Protein AF-A0A8H3H1G2-F1 (afdb_monomer)

Mean predicted aligned error: 16.76 Å

Foldseek 3Di:
DDAQDAPADAPDHLVVLLVQQPPPCPPPDDDDPVSVVVSVVVLVVLLVVLVVVLVVLVVVLVVLVVVQVVDPDGDPVSVVSNVVSVSVNSRSVSVNVSNVVSCVVNVVPVVPDPVPPPPPPPPDDDDDDDDDDDDDDDDDDDDDDDDDDDDDDDDDD

pLDDT: mean 70.13, std 21.56, range [32.59, 97.31]

Radius of gyration: 27.36 Å; Cα contacts (8 Å, |Δi|>4): 64; chains: 1; bounding box: 53×45×86 Å

Sequence (157 aa):
MLTFEPKHTQPFTFEHACQLDAPTISEGDIPTMSSLKCALSKFVIEISRLHNSLRVLSSTQKQLQEAMAAETTPDVDLQEAYRENLEVIGSQEERIVMLRKALEARGAAVADNPHYQVHIHPSSLLATPSEVAAPASRNGRVHEQTSNEDESGGVYL

Nearest PDB structures (foldseek):
  6xns-assembly1_A  TM=7.542E-01  e=3.893E+00  synthetic construct
  6xns-assembly2_E  TM=7.739E-01  e=4.895E+00  synthetic construct

Structure (mmCIF, N/CA/C/O backbone):
data_AF-A0A8H3H1G2-F1
#
_entry.id   AF-A0A8H3H1G2-F1
#
loop_
_atom_site.group_PDB
_atom_site.id
_atom_site.type_symbol
_atom_site.label_atom_id
_atom_site.label_alt_id
_atom_site.label_comp_id
_atom_site.label_asym_id
_atom_site.label_entity_id
_atom_site.label_seq_id
_atom_site.pdbx_PDB_ins_code
_atom_site.Cartn_x
_atom_site.Cartn_y
_atom_site.Cartn_z
_atom_site.occupancy
_atom_site.B_iso_or_equiv
_atom_site.auth_seq_id
_atom_site.auth_comp_id
_atom_site.auth_asym_id
_atom_site.auth_atom_id
_atom_site.pdbx_PDB_model_num
ATOM 1 N N . MET A 1 1 ? 8.483 -13.501 -19.733 1.00 49.94 1 MET A N 1
ATOM 2 C CA . MET A 1 1 ? 7.932 -12.239 -19.200 1.00 49.94 1 MET A CA 1
ATOM 3 C C . MET A 1 1 ? 7.544 -12.483 -17.753 1.00 49.94 1 MET A C 1
ATOM 5 O O . MET A 1 1 ? 6.855 -13.460 -17.502 1.00 49.94 1 MET A O 1
ATOM 9 N N . LEU A 1 2 ? 8.053 -11.692 -16.807 1.00 57.44 2 LEU A N 1
ATOM 10 C CA . LEU A 1 2 ? 7.681 -11.804 -15.394 1.00 57.44 2 LEU A CA 1
ATOM 11 C C . LEU A 1 2 ? 6.301 -11.158 -15.221 1.00 57.44 2 LEU A C 1
ATOM 13 O O . LEU A 1 2 ? 6.199 -9.940 -15.260 1.00 57.44 2 LEU A O 1
ATOM 17 N N . THR A 1 3 ? 5.243 -11.949 -15.083 1.00 68.69 3 THR A N 1
ATOM 18 C CA . THR A 1 3 ? 3.905 -11.440 -14.758 1.00 68.69 3 THR A CA 1
ATOM 19 C C . THR A 1 3 ? 3.814 -11.236 -13.246 1.00 68.69 3 THR A C 1
ATOM 21 O O . THR A 1 3 ? 4.022 -12.180 -12.483 1.00 68.69 3 THR A O 1
ATOM 24 N N .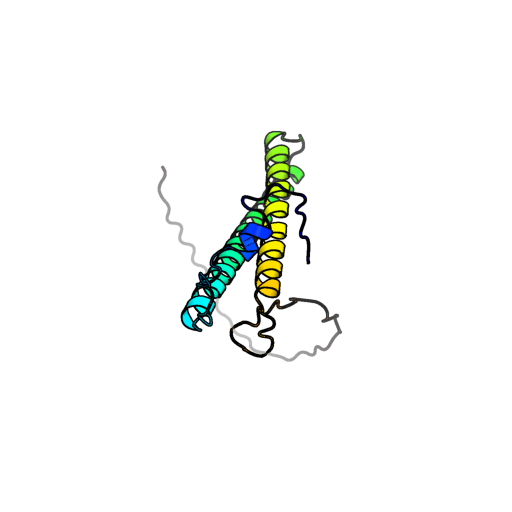 PHE A 1 4 ? 3.559 -10.005 -12.795 1.00 79.75 4 PHE A N 1
ATOM 25 C CA . PHE A 1 4 ? 3.266 -9.700 -11.392 1.00 79.75 4 PHE A CA 1
ATOM 26 C C . PHE A 1 4 ? 1.770 -9.426 -11.239 1.00 79.75 4 PHE A C 1
ATOM 28 O O . PHE A 1 4 ? 1.250 -8.509 -11.874 1.00 79.75 4 PHE A O 1
ATOM 35 N N . GLU A 1 5 ? 1.106 -10.207 -10.391 1.00 84.62 5 GLU A N 1
ATOM 36 C CA . GLU A 1 5 ? -0.326 -10.102 -10.116 1.00 84.62 5 GLU A CA 1
ATOM 37 C C . GLU A 1 5 ? -0.526 -9.757 -8.627 1.00 84.62 5 GLU A C 1
ATOM 39 O O . GLU A 1 5 ? -0.209 -10.584 -7.765 1.00 84.62 5 GLU A O 1
ATOM 44 N N . PRO A 1 6 ? -0.948 -8.521 -8.298 1.00 85.62 6 PRO A N 1
ATOM 45 C CA . PRO A 1 6 ? -1.186 -8.104 -6.918 1.00 85.62 6 PRO A CA 1
ATOM 46 C C . PRO A 1 6 ? -2.492 -8.703 -6.378 1.00 85.62 6 PRO A C 1
ATOM 48 O O . PRO A 1 6 ? -3.452 -8.873 -7.129 1.00 85.62 6 PRO A O 1
ATOM 51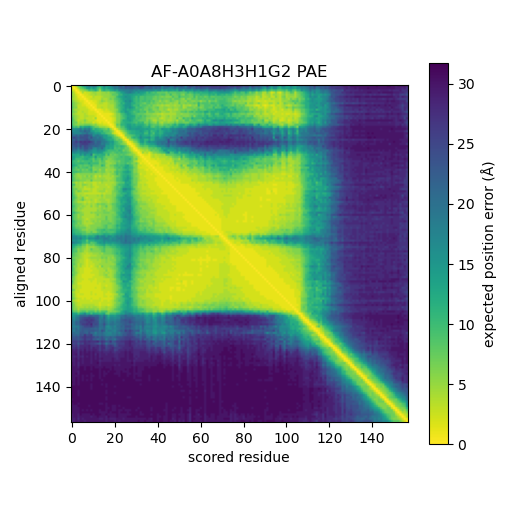 N N . LYS A 1 7 ? -2.553 -8.993 -5.072 1.00 87.31 7 LYS A N 1
ATOM 52 C CA . LYS A 1 7 ? -3.796 -9.439 -4.417 1.00 87.31 7 LYS A CA 1
ATOM 53 C C . LYS A 1 7 ? -4.671 -8.259 -4.014 1.00 87.31 7 LYS A C 1
ATOM 55 O O . LYS A 1 7 ? -5.886 -8.403 -3.931 1.00 87.31 7 LYS A O 1
ATOM 60 N N . HIS A 1 8 ? -4.055 -7.111 -3.751 1.00 89.12 8 HIS A N 1
ATOM 61 C CA . HIS A 1 8 ? -4.741 -5.884 -3.379 1.00 89.12 8 HIS A CA 1
ATOM 62 C C . HIS A 1 8 ? -4.832 -4.948 -4.580 1.00 89.12 8 HIS A C 1
ATOM 64 O O . HIS A 1 8 ? -3.966 -4.941 -5.458 1.00 89.12 8 HIS A O 1
ATOM 70 N N . THR A 1 9 ? -5.861 -4.104 -4.604 1.00 84.81 9 THR A N 1
ATOM 71 C CA . THR A 1 9 ? -6.006 -3.080 -5.641 1.00 84.81 9 THR A CA 1
ATOM 72 C C . THR A 1 9 ? -4.792 -2.154 -5.648 1.00 84.81 9 THR A C 1
ATOM 74 O O . THR A 1 9 ? -4.398 -1.599 -4.622 1.00 84.81 9 THR A O 1
ATOM 77 N N . GLN A 1 10 ? -4.208 -1.963 -6.829 1.00 85.81 10 GLN A N 1
ATOM 78 C CA . GLN A 1 10 ? -3.065 -1.080 -7.034 1.00 85.81 10 GLN A CA 1
ATOM 79 C C . GLN A 1 10 ? -3.477 0.147 -7.854 1.00 85.81 10 GLN A C 1
ATOM 81 O O . GLN A 1 10 ? -4.340 0.044 -8.725 1.00 85.81 10 GLN A O 1
ATOM 86 N N . PRO A 1 11 ? -2.847 1.312 -7.630 1.00 83.38 11 PRO A N 1
ATOM 87 C CA . PRO A 1 11 ? -3.139 2.528 -8.389 1.00 83.38 11 PRO A CA 1
ATOM 88 C C . PRO A 1 11 ? -2.628 2.475 -9.838 1.00 83.38 11 PRO A C 1
ATOM 90 O O . PRO A 1 11 ? -2.980 3.333 -10.641 1.00 83.38 11 PRO A O 1
ATOM 93 N N . PHE A 1 12 ? -1.779 1.500 -10.174 1.00 80.81 12 PHE A N 1
ATOM 94 C CA . PHE A 1 12 ? -1.298 1.241 -11.528 1.00 80.81 12 PHE A CA 1
ATOM 95 C C . PHE A 1 12 ? -0.932 -0.239 -11.696 1.00 80.81 12 PHE A C 1
ATOM 97 O O . PHE A 1 12 ? -0.726 -0.962 -10.720 1.00 80.81 12 PHE A O 1
ATOM 104 N N . THR A 1 13 ? -0.864 -0.690 -12.948 1.00 84.69 13 THR A N 1
ATOM 105 C CA . THR A 1 13 ? -0.512 -2.069 -13.308 1.00 84.69 13 THR A CA 1
ATOM 106 C C . THR A 1 13 ? 1.002 -2.270 -13.342 1.00 84.69 13 THR A C 1
ATOM 108 O O . THR A 1 13 ? 1.766 -1.319 -13.500 1.00 84.69 13 THR A O 1
ATOM 111 N N . PHE A 1 14 ? 1.456 -3.522 -13.268 1.00 81.88 14 PHE A N 1
ATOM 112 C CA . PHE A 1 14 ? 2.877 -3.843 -13.431 1.00 81.88 14 PHE A CA 1
ATOM 113 C C . PHE A 1 14 ? 3.442 -3.365 -14.780 1.00 81.88 14 PHE A C 1
ATOM 115 O O . PHE A 1 14 ? 4.548 -2.836 -14.833 1.00 81.88 14 PHE A O 1
ATOM 122 N N . GLU A 1 15 ? 2.669 -3.476 -15.862 1.00 78.44 15 GLU A N 1
ATOM 123 C CA . GLU A 1 15 ? 3.079 -2.977 -17.180 1.00 78.44 15 GLU A CA 1
ATOM 124 C C . GLU A 1 15 ? 3.288 -1.459 -17.172 1.00 78.44 15 GLU A C 1
ATOM 126 O O . GLU A 1 15 ? 4.321 -0.982 -17.645 1.00 78.44 15 GLU A O 1
ATOM 131 N N . HIS A 1 16 ? 2.374 -0.703 -16.551 1.00 79.69 16 HIS A N 1
ATOM 132 C CA . HIS A 1 16 ? 2.570 0.729 -16.320 1.00 79.69 16 HIS A CA 1
ATOM 133 C C . HIS A 1 16 ? 3.791 1.004 -15.435 1.00 79.69 16 HIS A C 1
ATOM 135 O O . HIS A 1 16 ? 4.515 1.960 -15.692 1.00 79.69 16 HIS A O 1
ATOM 141 N N . ALA A 1 17 ? 4.078 0.161 -14.439 1.00 76.38 17 ALA A N 1
ATOM 142 C CA . ALA A 1 17 ? 5.284 0.274 -13.617 1.00 76.38 17 ALA A CA 1
ATOM 143 C C . ALA A 1 17 ? 6.571 0.131 -14.442 1.00 76.38 17 ALA A C 1
ATOM 145 O O . ALA A 1 17 ? 7.522 0.883 -14.245 1.00 76.38 17 ALA A O 1
ATOM 146 N N . CYS A 1 18 ? 6.599 -0.796 -15.400 1.00 71.44 18 CYS A N 1
ATOM 147 C CA . CYS A 1 18 ? 7.717 -0.954 -16.329 1.00 71.44 18 CYS A CA 1
ATOM 148 C C . CYS A 1 18 ? 7.848 0.224 -17.309 1.00 71.44 18 CYS A C 1
ATOM 150 O O . CYS A 1 18 ? 8.955 0.517 -17.763 1.00 71.44 18 CYS A O 1
ATOM 152 N N . GLN A 1 19 ? 6.738 0.896 -17.621 1.00 69.69 19 GLN A N 1
ATOM 153 C CA . GLN A 1 19 ? 6.670 2.024 -18.557 1.00 69.69 19 GLN A CA 1
ATOM 154 C C . GLN A 1 19 ? 6.840 3.394 -17.888 1.00 69.69 19 GLN A C 1
ATOM 156 O O . GLN A 1 19 ? 7.123 4.367 -18.588 1.00 69.69 19 GLN A O 1
ATOM 161 N N . LEU A 1 20 ? 6.701 3.483 -16.558 1.00 63.31 20 LEU A N 1
ATOM 162 C CA . LEU A 1 20 ? 6.944 4.692 -15.773 1.00 63.31 20 LEU A CA 1
ATOM 163 C C . LEU A 1 20 ? 8.368 5.190 -16.060 1.00 63.31 20 LEU A C 1
ATOM 165 O O . LEU A 1 20 ? 9.361 4.606 -15.627 1.00 63.31 20 LEU A O 1
ATOM 169 N N . ASP A 1 21 ? 8.451 6.252 -16.862 1.00 58.31 21 ASP A N 1
ATOM 170 C CA . ASP A 1 21 ? 9.682 6.845 -17.385 1.00 58.31 21 ASP A CA 1
ATOM 171 C C . ASP A 1 21 ? 10.575 5.882 -18.179 1.00 58.31 21 ASP A C 1
ATOM 173 O O . ASP A 1 21 ? 11.802 5.887 -18.012 1.00 58.31 21 ASP A O 1
ATOM 177 N N . ALA A 1 22 ? 10.004 5.049 -19.055 1.00 52.19 22 ALA A N 1
ATOM 178 C CA . ALA A 1 22 ? 10.791 4.560 -20.182 1.00 52.19 22 ALA A CA 1
ATOM 179 C C . ALA A 1 22 ? 11.397 5.799 -20.874 1.00 52.19 22 ALA A C 1
ATOM 181 O O . ALA A 1 22 ? 10.644 6.719 -21.203 1.00 52.19 22 ALA A O 1
ATOM 182 N N . PRO A 1 23 ? 12.731 5.903 -21.044 1.00 51.09 23 PRO A N 1
ATOM 183 C CA . PRO A 1 23 ? 13.268 6.919 -21.937 1.00 51.09 23 PRO A CA 1
ATOM 184 C C . PRO A 1 23 ? 12.540 6.703 -23.258 1.00 51.09 23 PRO A C 1
ATOM 186 O O . PRO A 1 23 ? 12.531 5.571 -23.733 1.00 51.09 23 PRO A O 1
ATOM 189 N N . THR A 1 24 ? 11.840 7.718 -23.770 1.00 47.69 24 THR A N 1
ATOM 190 C CA . THR A 1 24 ? 11.153 7.624 -25.057 1.00 47.69 24 THR A CA 1
ATOM 191 C C . THR A 1 24 ? 12.214 7.245 -26.075 1.00 47.69 24 THR A C 1
ATOM 193 O O . THR A 1 24 ? 13.001 8.087 -26.501 1.00 47.69 24 THR A O 1
ATOM 196 N N . ILE A 1 25 ? 12.312 5.953 -26.372 1.00 45.78 25 ILE A N 1
ATOM 197 C CA . ILE A 1 25 ? 13.240 5.425 -27.353 1.00 45.78 25 ILE A CA 1
ATOM 198 C C . ILE A 1 25 ? 12.574 5.803 -28.667 1.00 45.78 25 ILE A C 1
ATOM 200 O O . ILE A 1 25 ? 11.750 5.063 -29.194 1.00 45.78 25 ILE A O 1
ATOM 204 N N . SER A 1 26 ? 12.836 7.020 -29.144 1.00 48.09 26 SER A N 1
ATOM 205 C CA . SER A 1 26 ? 12.737 7.267 -30.575 1.00 48.09 26 SER A CA 1
ATOM 206 C C . SER A 1 26 ? 13.638 6.21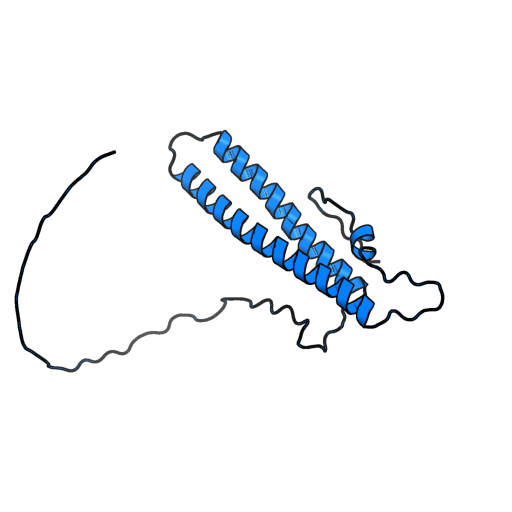1 -31.199 1.00 48.09 26 SER A C 1
ATOM 208 O O . SER A 1 26 ? 14.815 6.161 -30.841 1.00 48.09 26 SER A O 1
ATOM 210 N N . GLU A 1 27 ? 13.064 5.297 -31.985 1.00 48.53 27 GLU A N 1
ATOM 211 C CA . GLU A 1 27 ? 13.734 4.147 -32.603 1.00 48.53 27 GLU A CA 1
ATOM 212 C C . GLU A 1 27 ? 15.107 4.562 -33.170 1.00 48.53 27 GLU A C 1
ATOM 214 O O . GLU A 1 27 ? 15.194 5.099 -34.270 1.00 48.53 27 GLU A O 1
ATOM 219 N N . GLY A 1 28 ? 16.184 4.393 -32.393 1.00 54.62 28 GLY A N 1
ATOM 220 C CA . GLY A 1 28 ? 17.531 4.838 -32.772 1.00 54.62 28 GLY A CA 1
ATOM 221 C C . GLY A 1 28 ? 18.392 5.435 -31.652 1.00 54.62 28 GLY A C 1
ATOM 222 O O . GLY A 1 28 ? 19.612 5.302 -31.724 1.00 54.62 28 GLY A O 1
ATOM 223 N N . ASP A 1 29 ? 17.808 6.019 -30.599 1.00 52.94 29 ASP A N 1
ATOM 224 C CA . ASP A 1 29 ? 18.589 6.712 -29.561 1.00 52.94 29 ASP A CA 1
ATOM 225 C C . ASP A 1 29 ? 18.861 5.834 -28.330 1.00 52.94 29 ASP A C 1
ATOM 227 O O . ASP A 1 29 ? 17.955 5.417 -27.604 1.00 52.94 29 ASP A O 1
ATOM 231 N N . ILE A 1 30 ? 20.147 5.576 -28.059 1.00 61.75 30 ILE A N 1
ATOM 232 C CA . ILE A 1 30 ? 20.598 4.921 -26.824 1.00 61.75 30 ILE A CA 1
ATOM 233 C C . ILE A 1 30 ? 20.187 5.811 -25.639 1.00 61.75 30 ILE A C 1
ATOM 235 O O . ILE A 1 30 ? 20.538 6.995 -25.620 1.00 61.75 30 ILE A O 1
ATOM 239 N N . PRO A 1 31 ? 19.483 5.279 -24.622 1.00 63.09 31 PRO A N 1
ATOM 240 C CA . PRO A 1 31 ? 19.060 6.077 -23.484 1.00 63.09 31 PRO A CA 1
ATOM 241 C C . PRO A 1 31 ? 20.267 6.700 -22.788 1.00 63.09 31 PRO A C 1
ATOM 243 O O . PRO A 1 31 ? 21.191 6.010 -22.353 1.00 63.09 31 PRO A O 1
ATOM 246 N N . THR A 1 32 ? 20.259 8.029 -22.673 1.00 66.62 32 THR A N 1
ATOM 247 C CA . THR A 1 32 ? 21.343 8.735 -21.991 1.00 66.62 32 THR A CA 1
ATOM 248 C C . THR A 1 32 ? 21.405 8.304 -20.524 1.00 66.62 32 THR A C 1
ATOM 250 O O . THR A 1 32 ? 20.380 8.071 -19.873 1.00 66.62 32 THR A O 1
ATOM 253 N N . MET A 1 33 ? 22.613 8.260 -19.958 1.00 67.69 33 MET A N 1
ATOM 254 C CA . MET A 1 33 ? 22.807 7.992 -18.526 1.00 67.69 33 MET A CA 1
ATOM 255 C C . MET A 1 33 ? 22.020 8.958 -17.627 1.00 67.69 33 MET A C 1
ATOM 257 O O . MET A 1 33 ? 21.664 8.596 -16.509 1.00 67.69 33 MET A O 1
ATOM 261 N N . SER A 1 34 ? 21.718 10.171 -18.105 1.00 72.81 34 SER A N 1
ATOM 262 C CA . SER A 1 34 ? 20.891 11.145 -17.384 1.00 72.81 34 SER A CA 1
ATOM 263 C C . SER A 1 34 ? 19.433 10.683 -17.260 1.00 72.81 34 SER A C 1
ATOM 265 O O . SER A 1 34 ? 18.879 10.662 -16.160 1.00 72.81 34 SER A O 1
ATOM 267 N N . SER A 1 35 ? 18.833 10.218 -18.361 1.00 68.12 35 SER A N 1
ATOM 268 C CA . SER A 1 35 ? 17.456 9.703 -18.379 1.00 68.12 35 SER A CA 1
ATOM 269 C C . SER A 1 35 ? 17.300 8.460 -17.500 1.00 68.12 35 SER A C 1
ATOM 271 O O . SER A 1 35 ? 16.335 8.353 -16.744 1.00 68.12 35 SER A O 1
ATOM 273 N N . LEU A 1 36 ? 18.283 7.552 -17.534 1.00 69.94 36 LEU A N 1
ATOM 274 C CA . LEU A 1 36 ? 18.266 6.346 -16.704 1.00 69.94 36 LEU A CA 1
ATOM 275 C C . LEU A 1 36 ? 18.394 6.677 -15.207 1.00 69.94 36 LEU A C 1
ATOM 277 O O . LEU A 1 36 ? 17.648 6.135 -14.391 1.00 69.94 36 LEU A O 1
ATOM 281 N N . LYS A 1 37 ? 19.280 7.617 -14.844 1.00 72.31 37 LYS A N 1
ATOM 282 C CA . LYS A 1 37 ? 19.419 8.111 -13.463 1.00 72.31 37 LYS A CA 1
ATOM 283 C C . LYS A 1 37 ? 18.139 8.773 -12.950 1.00 72.31 37 LYS A C 1
ATOM 285 O O . LYS A 1 37 ? 17.785 8.571 -11.791 1.00 72.31 37 LYS A O 1
ATOM 290 N N . CYS A 1 38 ? 17.445 9.542 -13.790 1.00 70.06 38 CYS A N 1
ATOM 291 C CA . CYS A 1 38 ? 16.193 10.201 -13.417 1.00 70.06 38 CYS A CA 1
ATOM 292 C C . CYS A 1 38 ? 15.093 9.185 -13.083 1.00 70.06 38 CYS A C 1
ATOM 294 O O . CYS A 1 38 ? 14.499 9.263 -12.007 1.00 70.06 38 CYS A O 1
ATOM 296 N N . ALA A 1 39 ? 14.876 8.199 -13.959 1.00 70.38 39 ALA A N 1
ATOM 297 C CA . ALA A 1 39 ? 13.888 7.149 -13.730 1.00 70.38 39 ALA A CA 1
ATOM 298 C C . ALA A 1 39 ? 14.197 6.362 -12.446 1.00 70.38 39 ALA A C 1
ATOM 300 O O . ALA A 1 39 ? 13.346 6.232 -11.569 1.00 70.38 39 ALA A O 1
ATOM 301 N N . LEU A 1 40 ? 15.445 5.918 -12.284 1.00 76.12 40 LEU A N 1
ATOM 302 C CA . LEU A 1 40 ? 15.899 5.173 -11.108 1.00 76.12 40 LEU A CA 1
ATOM 303 C C . LEU A 1 40 ? 15.753 5.976 -9.802 1.00 76.12 40 LEU A C 1
ATOM 305 O O . LEU A 1 40 ? 15.309 5.426 -8.796 1.00 76.12 40 LEU A O 1
ATOM 309 N N . SER A 1 41 ? 16.042 7.282 -9.820 1.00 79.19 41 SER A N 1
ATOM 310 C CA . SER A 1 41 ? 15.823 8.172 -8.670 1.00 79.19 41 SER A CA 1
ATOM 311 C C . SER A 1 41 ? 14.356 8.193 -8.226 1.00 79.19 41 SER A C 1
ATOM 313 O O . SER A 1 41 ? 14.068 8.051 -7.037 1.00 79.19 41 SER A O 1
ATOM 315 N N . LYS A 1 42 ? 13.409 8.279 -9.169 1.00 79.38 42 LYS A N 1
ATOM 316 C CA . LYS A 1 42 ? 11.972 8.266 -8.856 1.00 79.38 42 LYS A CA 1
ATOM 317 C C . LYS A 1 42 ? 11.527 6.950 -8.211 1.00 79.38 42 LYS A C 1
ATOM 319 O O . LYS A 1 42 ? 10.790 6.993 -7.229 1.00 79.38 42 LYS A O 1
ATOM 324 N N . PHE A 1 43 ? 12.018 5.801 -8.689 1.00 81.69 43 PHE A N 1
ATOM 325 C CA . PHE A 1 43 ? 11.748 4.503 -8.050 1.00 81.69 43 PHE A CA 1
ATOM 326 C C . PHE A 1 43 ? 12.268 4.450 -6.609 1.00 81.69 43 PHE A C 1
ATOM 328 O O . PHE A 1 43 ? 11.546 4.018 -5.713 1.00 81.69 43 PHE A O 1
ATOM 335 N N . VAL A 1 44 ? 13.501 4.905 -6.367 1.00 81.06 44 VAL A N 1
ATOM 336 C CA . VAL A 1 44 ? 14.108 4.897 -5.023 1.00 81.06 44 VAL A CA 1
ATOM 337 C C . VAL A 1 44 ? 13.347 5.812 -4.063 1.00 81.06 44 VAL A C 1
ATOM 339 O O . VAL A 1 44 ? 13.070 5.414 -2.927 1.00 81.06 44 VAL A O 1
ATOM 342 N N . ILE A 1 45 ? 12.974 7.012 -4.515 1.00 83.62 45 ILE A N 1
ATOM 343 C CA . ILE A 1 45 ? 12.169 7.959 -3.732 1.00 83.62 45 ILE A CA 1
ATOM 344 C C . ILE A 1 45 ? 10.822 7.333 -3.373 1.00 83.62 45 ILE A C 1
ATOM 346 O O . ILE A 1 45 ? 10.430 7.355 -2.206 1.00 83.62 45 ILE A O 1
ATOM 350 N N . GLU A 1 46 ? 10.137 6.734 -4.346 1.00 86.56 46 GLU A N 1
ATOM 351 C CA . GLU A 1 46 ? 8.826 6.133 -4.116 1.00 86.56 46 GLU A CA 1
ATOM 352 C C . GLU A 1 46 ? 8.907 4.932 -3.164 1.00 86.56 46 GLU A C 1
ATOM 354 O O . GLU A 1 46 ? 8.131 4.858 -2.213 1.00 86.56 46 GLU A O 1
ATOM 359 N N . ILE A 1 47 ? 9.889 4.038 -3.325 1.00 86.06 47 ILE A N 1
ATOM 360 C CA . ILE A 1 47 ? 10.111 2.921 -2.388 1.00 86.06 47 ILE A CA 1
ATOM 361 C C . ILE A 1 47 ? 10.382 3.445 -0.971 1.00 86.06 47 ILE A C 1
ATOM 363 O O . ILE A 1 47 ? 9.834 2.921 -0.001 1.00 86.06 47 ILE A O 1
ATOM 367 N N . SER A 1 48 ? 11.182 4.505 -0.836 1.00 86.12 48 SER A N 1
ATOM 368 C CA . SER A 1 48 ? 11.484 5.115 0.465 1.00 86.12 48 SER A CA 1
ATOM 369 C C . SER A 1 48 ? 10.237 5.724 1.111 1.00 86.12 48 SER A C 1
ATOM 371 O O . SER A 1 48 ? 9.995 5.542 2.307 1.00 86.12 48 SER A O 1
ATOM 373 N N . ARG A 1 49 ? 9.403 6.402 0.315 1.00 91.56 49 ARG A N 1
ATOM 374 C CA . ARG A 1 49 ? 8.120 6.957 0.758 1.00 91.56 49 ARG A CA 1
ATOM 375 C C . ARG A 1 49 ? 7.173 5.855 1.237 1.00 91.56 49 ARG A C 1
ATOM 377 O O . ARG A 1 49 ? 6.568 6.001 2.299 1.00 91.56 49 ARG A O 1
ATOM 384 N N . LEU A 1 50 ? 7.079 4.751 0.493 1.00 90.75 50 LEU A N 1
ATOM 385 C CA . LEU A 1 50 ? 6.261 3.590 0.854 1.00 90.75 50 LEU A CA 1
ATOM 386 C C . LEU A 1 50 ? 6.761 2.923 2.142 1.00 90.75 50 LEU A C 1
ATOM 388 O O . LEU A 1 50 ? 5.955 2.653 3.023 1.00 90.75 50 LEU A O 1
ATOM 392 N N . HIS A 1 51 ? 8.074 2.749 2.322 1.00 93.00 51 HIS A N 1
ATOM 393 C CA . HIS A 1 51 ? 8.627 2.246 3.585 1.00 93.00 51 HIS A CA 1
ATOM 394 C C . HIS A 1 51 ? 8.291 3.146 4.781 1.00 93.00 51 HIS A C 1
ATOM 396 O O . HIS A 1 51 ? 7.952 2.642 5.851 1.00 93.00 51 HIS A O 1
ATOM 402 N N . ASN A 1 52 ? 8.362 4.472 4.627 1.00 92.69 52 ASN A N 1
ATOM 403 C CA . ASN A 1 52 ? 7.983 5.372 5.714 1.00 92.69 52 ASN A CA 1
ATOM 404 C C . ASN A 1 52 ? 6.487 5.267 6.046 1.00 92.69 52 ASN A C 1
ATOM 406 O O . ASN A 1 52 ? 6.128 5.230 7.220 1.00 92.69 52 ASN A O 1
ATOM 410 N N . SER A 1 53 ? 5.636 5.176 5.024 1.00 93.81 53 SER A N 1
ATOM 411 C CA . SER A 1 53 ? 4.197 4.954 5.190 1.00 93.81 53 SER A CA 1
ATOM 412 C C . SER A 1 53 ? 3.907 3.640 5.926 1.00 93.81 53 SER A C 1
ATOM 414 O O . SER A 1 53 ? 3.183 3.649 6.918 1.00 93.81 53 SER A O 1
ATOM 416 N N . LEU A 1 54 ? 4.556 2.539 5.529 1.00 94.62 54 LEU A N 1
ATOM 417 C CA . LEU A 1 54 ? 4.449 1.247 6.210 1.00 94.62 54 LEU A CA 1
ATOM 418 C C . LEU A 1 54 ? 4.884 1.323 7.673 1.00 94.62 54 LEU A C 1
ATOM 420 O O . LEU A 1 54 ? 4.200 0.797 8.540 1.00 94.62 54 LEU A O 1
ATOM 424 N N . ARG A 1 55 ? 5.985 2.017 7.981 1.00 96.44 55 ARG A N 1
ATOM 425 C CA . ARG A 1 55 ? 6.440 2.191 9.369 1.00 96.44 55 ARG A CA 1
ATOM 426 C C . ARG A 1 55 ? 5.381 2.875 10.234 1.00 96.44 55 ARG A C 1
ATOM 428 O O . ARG A 1 55 ? 5.164 2.456 11.370 1.00 96.44 55 ARG A O 1
ATOM 435 N N . VAL A 1 56 ? 4.748 3.926 9.711 1.00 96.69 56 VAL A N 1
ATOM 436 C CA . VAL A 1 56 ? 3.678 4.642 10.417 1.00 96.69 56 VAL A CA 1
ATOM 437 C C . VAL A 1 56 ? 2.459 3.738 10.580 1.00 96.69 56 VAL A C 1
ATOM 439 O O . VAL A 1 56 ? 2.000 3.565 11.704 1.00 96.69 56 VAL A O 1
ATOM 442 N N . LEU A 1 57 ? 2.001 3.091 9.506 1.00 94.88 57 LEU A N 1
ATOM 443 C CA . LEU A 1 57 ? 0.850 2.188 9.549 1.00 94.88 57 LEU A CA 1
ATOM 444 C C . LEU A 1 57 ? 1.062 1.021 10.515 1.00 94.88 57 LEU A C 1
ATOM 446 O O . LEU A 1 57 ? 0.187 0.747 11.326 1.00 94.88 57 LEU A O 1
ATOM 450 N N . SER A 1 58 ? 2.233 0.385 10.516 1.00 95.00 58 SER A N 1
ATOM 451 C CA . SER A 1 58 ? 2.555 -0.685 11.468 1.00 95.00 58 SER A CA 1
ATOM 452 C C . SER A 1 58 ? 2.558 -0.193 12.917 1.00 95.00 58 SER A C 1
ATOM 454 O O . SER A 1 58 ? 2.151 -0.925 13.818 1.00 95.00 58 SER A O 1
ATOM 456 N N . SER A 1 59 ? 2.983 1.053 13.162 1.00 97.12 59 SER A N 1
ATOM 457 C CA . SER A 1 59 ? 2.877 1.661 14.491 1.00 97.12 59 SER A CA 1
ATOM 458 C C . SER A 1 59 ? 1.419 1.884 14.892 1.00 97.12 59 SER A C 1
ATOM 460 O O . SER A 1 59 ? 1.048 1.526 16.009 1.00 97.12 59 SER A O 1
ATOM 462 N N . THR A 1 60 ? 0.589 2.405 13.985 1.00 96.88 60 THR A N 1
ATOM 463 C CA . THR A 1 60 ? -0.855 2.561 14.201 1.00 96.88 60 THR A CA 1
ATOM 464 C C . THR A 1 60 ? -1.530 1.214 14.452 1.00 96.88 60 THR A C 1
ATOM 466 O O . THR A 1 60 ? -2.316 1.104 15.384 1.00 96.88 60 THR A O 1
ATOM 469 N N . GLN A 1 61 ? -1.166 0.160 13.716 1.00 97.25 61 GLN A N 1
ATOM 470 C CA . GLN A 1 61 ? -1.719 -1.180 13.931 1.00 97.25 61 GLN A CA 1
ATOM 471 C C . GLN A 1 61 ? -1.389 -1.747 15.302 1.00 97.25 61 GLN A C 1
ATOM 473 O O . GLN A 1 61 ? -2.252 -2.345 15.939 1.00 97.25 61 GLN A O 1
ATOM 478 N N . LYS A 1 62 ? -0.163 -1.531 15.786 1.00 97.31 62 LYS A N 1
ATOM 479 C CA . LYS A 1 62 ? 0.208 -1.933 17.144 1.00 97.31 62 LYS A CA 1
ATOM 480 C C . LYS A 1 62 ? -0.641 -1.205 18.188 1.00 97.31 62 LYS A C 1
ATOM 482 O O . LYS A 1 62 ? -1.123 -1.841 19.115 1.00 97.31 62 LYS A O 1
ATOM 487 N N . GLN A 1 63 ? -0.856 0.099 18.009 1.00 97.19 63 GLN A N 1
ATOM 488 C CA . GLN A 1 63 ? -1.680 0.907 18.914 1.00 97.19 63 GLN A CA 1
ATOM 489 C C . GLN A 1 63 ? -3.148 0.461 18.906 1.00 97.19 63 GLN A C 1
ATOM 491 O O . GLN A 1 63 ? -3.738 0.304 19.970 1.00 97.19 63 GLN A O 1
ATOM 496 N N . LEU A 1 64 ? -3.723 0.196 17.729 1.00 95.56 64 LEU A N 1
ATOM 497 C CA . LEU A 1 64 ? -5.089 -0.321 17.600 1.00 95.56 64 LEU A CA 1
ATOM 498 C C . LEU A 1 64 ? -5.231 -1.698 18.257 1.00 95.56 64 LEU A C 1
ATOM 500 O O . LEU A 1 64 ? -6.171 -1.929 19.009 1.00 95.56 64 LEU A O 1
ATOM 504 N N . GLN A 1 65 ? -4.262 -2.591 18.044 1.00 95.81 65 GLN A N 1
ATOM 505 C CA . GLN A 1 65 ? -4.250 -3.909 18.676 1.00 95.81 65 GLN A CA 1
ATOM 506 C C . GLN A 1 65 ? -4.166 -3.817 20.208 1.00 95.81 65 GLN A C 1
ATOM 508 O O . GLN A 1 65 ? -4.839 -4.575 20.904 1.00 95.81 65 GLN A O 1
ATOM 513 N N . GLU A 1 66 ? -3.352 -2.901 20.738 1.00 95.69 66 GLU A N 1
ATOM 514 C CA . GLU A 1 66 ? -3.246 -2.646 22.179 1.00 95.69 66 GLU A CA 1
ATOM 515 C C . GLU A 1 66 ? -4.553 -2.074 22.752 1.00 95.69 66 GLU A C 1
ATOM 517 O O . GLU A 1 66 ? -5.010 -2.548 23.791 1.00 95.69 66 GLU A O 1
ATOM 522 N N . ALA A 1 67 ? -5.188 -1.123 22.059 1.00 93.62 67 ALA A N 1
ATOM 523 C CA . ALA A 1 67 ? -6.473 -0.549 22.461 1.00 93.62 67 ALA A CA 1
ATOM 524 C C . ALA A 1 67 ? -7.584 -1.612 22.502 1.00 93.62 67 ALA A C 1
ATOM 526 O O . ALA A 1 67 ? -8.251 -1.773 23.522 1.00 93.62 67 ALA A O 1
ATOM 527 N N . MET A 1 68 ? -7.694 -2.432 21.453 1.00 93.81 68 MET A N 1
ATOM 528 C CA . MET A 1 68 ? -8.657 -3.536 21.389 1.00 93.81 68 MET A CA 1
ATOM 529 C C . MET A 1 68 ? -8.433 -4.601 22.473 1.00 93.81 68 MET A C 1
ATOM 531 O O . MET A 1 68 ? -9.382 -5.252 22.896 1.00 93.81 68 MET A O 1
ATOM 535 N N . ALA A 1 69 ? -7.186 -4.814 22.907 1.00 93.38 69 ALA A N 1
ATOM 536 C CA . ALA A 1 69 ? -6.864 -5.760 23.976 1.00 93.38 69 ALA A CA 1
ATOM 537 C C . ALA A 1 69 ? -7.151 -5.204 25.382 1.00 93.38 69 ALA A C 1
ATOM 539 O O . ALA A 1 69 ? -7.335 -5.981 26.319 1.00 93.38 69 ALA A O 1
ATOM 540 N N . ALA A 1 70 ? -7.151 -3.878 25.543 1.00 92.19 70 ALA A N 1
ATOM 541 C CA . ALA A 1 70 ? -7.432 -3.209 26.811 1.00 92.19 70 ALA A CA 1
ATOM 542 C C . ALA A 1 70 ? -8.940 -3.097 27.100 1.00 92.19 70 ALA A C 1
ATOM 544 O O . ALA A 1 70 ? -9.345 -2.991 28.261 1.00 92.19 70 ALA A O 1
ATOM 545 N N . GLU A 1 71 ? -9.774 -3.131 26.064 1.00 89.62 71 GLU A N 1
ATOM 546 C CA . GLU A 1 71 ? -11.222 -3.005 26.183 1.00 89.62 71 GLU A CA 1
ATOM 547 C C . GLU A 1 71 ? -11.905 -4.350 26.472 1.00 89.62 71 GLU A C 1
ATOM 549 O O . GLU A 1 71 ? -11.598 -5.389 25.895 1.00 89.62 71 GLU A O 1
ATOM 554 N N . THR A 1 72 ? -12.871 -4.339 27.396 1.00 85.06 72 THR A N 1
ATOM 555 C CA . THR A 1 72 ? -13.661 -5.538 27.746 1.00 85.06 72 THR A CA 1
ATOM 556 C C . THR A 1 72 ? -14.775 -5.809 26.735 1.00 85.06 72 THR A C 1
ATOM 558 O O . THR A 1 72 ? -15.224 -6.945 26.580 1.00 85.06 72 THR A O 1
ATOM 561 N N . THR A 1 73 ? -15.234 -4.766 26.049 1.00 90.00 73 THR A N 1
ATOM 562 C CA . THR A 1 73 ? -16.244 -4.846 24.997 1.00 90.00 73 THR A CA 1
ATOM 563 C C . THR A 1 73 ? -15.591 -4.528 23.661 1.00 90.00 73 THR A C 1
ATOM 565 O O . THR A 1 73 ? -14.906 -3.515 23.583 1.00 90.00 73 THR A O 1
ATOM 568 N N . PRO A 1 74 ? -15.799 -5.345 22.617 1.00 88.00 74 PRO A N 1
ATOM 569 C CA . PRO A 1 74 ? -15.210 -5.084 21.313 1.00 88.00 74 PRO A CA 1
ATOM 570 C C . PRO A 1 74 ? -15.792 -3.807 20.696 1.00 88.00 74 PRO A C 1
ATOM 572 O O . PRO A 1 74 ? -16.996 -3.743 20.439 1.00 88.00 74 PRO A O 1
ATOM 575 N N . ASP A 1 75 ? -14.934 -2.824 20.436 1.00 94.12 75 ASP A N 1
ATOM 576 C CA . ASP A 1 75 ? -15.260 -1.653 19.627 1.00 94.12 75 ASP A CA 1
ATOM 577 C C . ASP A 1 75 ? -15.201 -2.014 18.130 1.00 94.12 75 ASP A C 1
ATOM 579 O O . ASP A 1 75 ? -14.175 -2.463 17.605 1.00 94.12 75 ASP A O 1
ATOM 583 N N . VAL A 1 76 ? -16.339 -1.852 17.453 1.00 94.94 76 VAL A N 1
ATOM 584 C CA . VAL A 1 76 ? -16.510 -2.168 16.029 1.00 94.94 76 VAL A CA 1
ATOM 585 C C . VAL A 1 76 ? -15.706 -1.211 15.150 1.00 94.94 76 VAL A C 1
ATOM 587 O O . VAL A 1 76 ? -15.123 -1.656 14.161 1.00 94.94 76 VAL A O 1
ATOM 590 N N . ASP A 1 77 ? -15.610 0.062 15.528 1.00 94.56 77 ASP A N 1
ATOM 591 C CA . ASP A 1 77 ? -14.900 1.079 14.754 1.00 94.56 77 ASP A CA 1
ATOM 592 C C . ASP A 1 77 ? -13.384 0.834 14.831 1.00 94.56 77 ASP A C 1
ATOM 594 O O . ASP A 1 77 ? -12.681 0.922 13.821 1.00 94.56 77 ASP A O 1
ATOM 598 N N . LEU A 1 78 ? -12.867 0.431 16.002 1.00 94.69 78 LEU A N 1
ATOM 599 C CA . LEU A 1 78 ? -11.458 0.031 16.147 1.00 94.69 78 LEU A CA 1
ATOM 600 C C . LEU A 1 78 ? -11.133 -1.236 15.347 1.00 94.69 78 LEU A C 1
ATOM 602 O O . LEU A 1 78 ? -10.078 -1.316 14.712 1.00 94.69 78 LEU A O 1
ATOM 606 N N . GLN A 1 79 ? -12.038 -2.219 15.346 1.00 95.50 79 GLN A N 1
ATOM 607 C CA . GLN A 1 79 ? -11.892 -3.439 14.549 1.00 95.50 79 GLN A CA 1
ATOM 608 C C . GLN A 1 79 ? -11.892 -3.151 13.047 1.00 95.50 79 GLN A C 1
ATOM 610 O O . GLN A 1 79 ? -11.097 -3.736 12.303 1.00 95.50 79 GLN A O 1
ATOM 615 N N . GLU A 1 80 ? -12.763 -2.251 12.598 1.00 96.62 80 GLU A N 1
ATOM 616 C CA . GLU A 1 80 ? -12.827 -1.833 11.205 1.00 96.62 80 GLU A CA 1
ATOM 617 C C . GL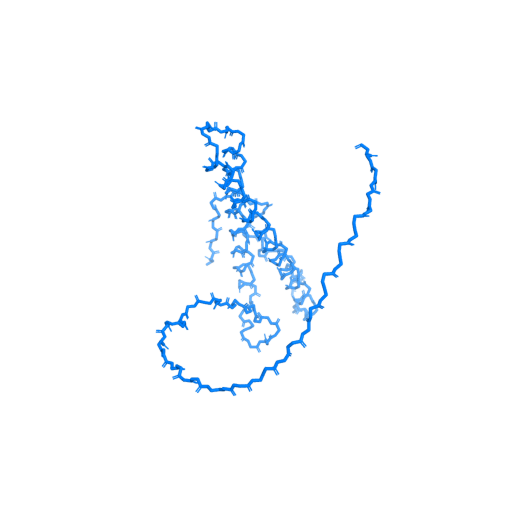U A 1 80 ? -11.560 -1.082 10.794 1.00 96.62 80 GLU A C 1
ATOM 619 O O . GLU A 1 80 ? -10.905 -1.496 9.837 1.00 96.62 80 GLU A O 1
ATOM 624 N N . ALA A 1 81 ? -11.134 -0.083 11.570 1.00 96.12 81 ALA A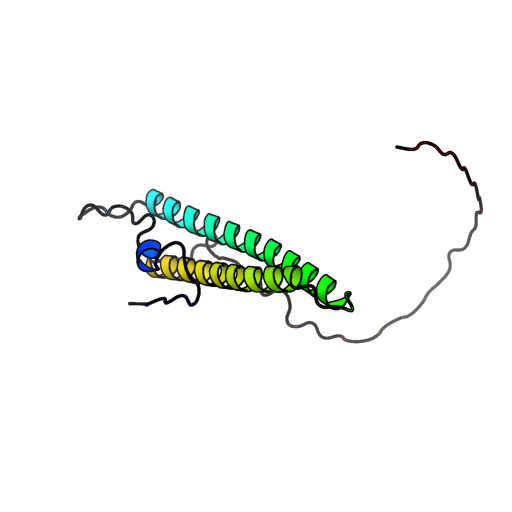 N 1
ATOM 625 C CA . ALA A 1 81 ? -9.897 0.652 11.316 1.00 96.12 81 ALA A CA 1
ATOM 626 C C . ALA A 1 81 ? -8.669 -0.277 11.271 1.00 96.12 81 ALA A C 1
ATOM 628 O O . ALA A 1 81 ? -7.783 -0.117 10.426 1.00 96.12 81 ALA A O 1
ATOM 629 N N . TYR A 1 82 ? -8.618 -1.285 12.149 1.00 96.00 82 TYR A N 1
ATOM 630 C CA . TYR A 1 82 ? -7.558 -2.291 12.138 1.00 96.00 82 TYR A CA 1
ATOM 631 C C . TYR A 1 82 ? -7.571 -3.114 10.844 1.00 96.00 82 TYR A C 1
ATOM 633 O O . TYR A 1 82 ? -6.529 -3.302 10.211 1.00 96.00 82 TYR A O 1
ATOM 641 N N . ARG A 1 83 ? -8.747 -3.580 10.410 1.00 96.38 83 ARG A N 1
ATOM 642 C CA . ARG A 1 83 ? -8.912 -4.354 9.172 1.00 96.38 83 ARG A CA 1
ATOM 643 C C . ARG A 1 83 ? -8.541 -3.540 7.933 1.00 96.38 83 ARG A C 1
ATOM 645 O O . ARG A 1 83 ? -7.778 -4.028 7.103 1.00 96.38 83 ARG A O 1
ATOM 652 N N . GLU A 1 84 ? -9.025 -2.308 7.821 1.00 96.38 84 GLU A N 1
ATOM 653 C CA . GLU A 1 84 ? -8.723 -1.426 6.688 1.00 96.38 84 GLU A CA 1
ATOM 654 C C . GLU A 1 84 ? -7.220 -1.158 6.572 1.00 96.38 84 GLU A C 1
ATOM 656 O O . GLU A 1 84 ? -6.631 -1.268 5.494 1.00 96.38 84 GLU A O 1
ATOM 661 N N . ASN A 1 85 ? -6.559 -0.894 7.701 1.00 95.62 85 ASN A N 1
ATOM 662 C CA . ASN A 1 85 ? -5.117 -0.699 7.720 1.00 95.62 85 ASN A CA 1
ATOM 663 C C . ASN A 1 85 ? -4.348 -1.956 7.272 1.00 95.62 85 ASN A C 1
ATOM 665 O O . ASN A 1 85 ? -3.291 -1.811 6.656 1.00 95.62 85 ASN A O 1
ATOM 669 N N . LEU A 1 86 ? -4.848 -3.178 7.519 1.00 95.44 86 LEU A N 1
ATOM 670 C CA . LEU A 1 86 ? -4.215 -4.408 7.016 1.00 95.44 86 LEU A CA 1
ATOM 671 C C . LEU A 1 86 ? -4.268 -4.482 5.488 1.00 95.44 86 LEU A C 1
ATOM 673 O O . LEU A 1 86 ? -3.257 -4.803 4.861 1.00 95.44 86 LEU A O 1
ATOM 677 N N . GLU A 1 87 ? -5.410 -4.147 4.889 1.00 94.50 87 GLU A N 1
ATOM 678 C CA . GLU A 1 87 ? -5.562 -4.113 3.430 1.00 94.50 87 GLU A CA 1
ATOM 679 C C . GLU A 1 87 ? -4.635 -3.058 2.805 1.00 94.50 87 GLU A C 1
ATOM 681 O O . GLU A 1 87 ? -3.956 -3.313 1.804 1.00 94.50 87 GLU A O 1
ATOM 686 N N . VAL A 1 88 ? -4.534 -1.882 3.433 1.00 94.06 88 VAL A N 1
ATOM 687 C CA . VAL A 1 88 ? -3.635 -0.814 2.982 1.00 94.06 88 VAL A CA 1
ATOM 688 C C . VAL A 1 88 ? -2.171 -1.241 3.094 1.00 94.06 88 VAL A C 1
ATOM 690 O O . VAL A 1 88 ? -1.421 -1.047 2.134 1.00 94.06 88 VAL A O 1
ATOM 693 N N . ILE A 1 89 ? -1.756 -1.842 4.212 1.00 93.88 89 ILE A N 1
ATOM 694 C CA . ILE A 1 89 ? -0.396 -2.371 4.394 1.00 93.88 89 ILE A CA 1
ATOM 695 C C . ILE A 1 89 ? -0.076 -3.394 3.301 1.00 93.88 89 ILE A C 1
ATOM 697 O O . ILE A 1 89 ? 0.923 -3.227 2.598 1.00 93.88 89 ILE A O 1
ATOM 701 N N . GLY A 1 90 ? -0.956 -4.377 3.083 1.00 92.50 90 GLY A N 1
ATOM 702 C CA . GLY A 1 90 ? -0.778 -5.391 2.043 1.00 92.50 90 GLY A CA 1
ATOM 703 C C . GLY A 1 90 ? -0.629 -4.777 0.649 1.00 92.50 90 GLY A C 1
ATOM 704 O O . GLY A 1 90 ? 0.289 -5.125 -0.098 1.00 92.50 90 GLY A O 1
ATOM 705 N N . SER A 1 91 ? -1.451 -3.775 0.320 1.00 93.19 91 SER A N 1
ATOM 706 C CA . SER A 1 91 ? -1.333 -3.050 -0.951 1.00 93.19 91 SER A CA 1
ATOM 707 C C . SER A 1 91 ? 0.006 -2.312 -1.103 1.00 93.19 91 SER A C 1
ATOM 709 O O . SER A 1 91 ? 0.570 -2.266 -2.200 1.00 93.19 91 SER A O 1
ATOM 711 N N . GLN A 1 92 ? 0.550 -1.745 -0.022 1.00 90.94 92 GLN A N 1
ATOM 712 C CA . GLN A 1 92 ? 1.805 -0.991 -0.052 1.00 90.94 92 GLN A CA 1
ATOM 713 C C . GLN A 1 92 ? 3.025 -1.911 -0.168 1.00 90.94 92 GLN A C 1
ATOM 715 O O . GLN A 1 92 ? 3.949 -1.598 -0.923 1.00 90.94 92 GLN A O 1
ATOM 720 N N . GLU A 1 93 ? 3.013 -3.058 0.511 1.00 92.31 93 GLU A N 1
ATOM 721 C CA . GLU A 1 93 ? 4.047 -4.090 0.381 1.00 92.31 93 GLU A CA 1
ATOM 722 C C . GLU A 1 93 ? 4.111 -4.634 -1.050 1.00 92.31 93 GLU A C 1
ATOM 724 O O . GLU A 1 93 ? 5.180 -4.672 -1.666 1.00 92.31 93 GLU A O 1
ATOM 729 N N . GLU A 1 94 ? 2.957 -4.967 -1.629 1.00 93.62 94 GLU A N 1
ATOM 730 C CA . GLU A 1 94 ? 2.868 -5.422 -3.017 1.00 93.62 94 GLU A CA 1
ATOM 731 C C . GLU A 1 94 ? 3.366 -4.366 -4.005 1.00 93.62 94 GLU A C 1
ATOM 733 O O . GLU A 1 94 ? 4.061 -4.702 -4.966 1.00 93.62 94 GLU A O 1
ATOM 738 N N . ARG A 1 95 ? 3.089 -3.081 -3.753 1.00 91.44 95 ARG A N 1
ATOM 739 C CA . ARG A 1 95 ? 3.599 -1.990 -4.592 1.00 91.44 95 ARG A CA 1
ATOM 740 C C . ARG A 1 95 ? 5.120 -1.911 -4.562 1.00 91.44 95 ARG A C 1
ATOM 742 O O . ARG A 1 95 ? 5.735 -1.721 -5.608 1.00 91.44 95 ARG A O 1
ATOM 749 N N . ILE A 1 96 ? 5.745 -2.088 -3.399 1.00 87.31 96 ILE A N 1
ATOM 750 C CA . ILE A 1 96 ? 7.211 -2.130 -3.297 1.00 87.31 96 ILE A CA 1
ATOM 751 C C . ILE A 1 96 ? 7.765 -3.294 -4.124 1.00 87.31 96 ILE A C 1
ATOM 753 O O . ILE A 1 96 ? 8.733 -3.108 -4.864 1.00 87.31 96 ILE A O 1
ATOM 757 N N . VAL A 1 97 ? 7.148 -4.476 -4.043 1.00 89.69 97 VAL A N 1
ATOM 758 C CA . VAL A 1 97 ? 7.558 -5.641 -4.844 1.00 89.69 97 VAL A CA 1
ATOM 759 C C . VAL A 1 97 ? 7.398 -5.361 -6.339 1.00 89.69 97 VAL A C 1
ATOM 761 O O . VAL A 1 97 ? 8.316 -5.641 -7.111 1.00 89.69 97 VAL A O 1
ATOM 764 N N . MET A 1 98 ? 6.279 -4.761 -6.747 1.00 88.62 98 MET A N 1
ATOM 765 C CA . MET A 1 98 ? 6.015 -4.376 -8.134 1.00 88.62 98 MET A CA 1
ATOM 766 C C . MET A 1 98 ? 7.081 -3.410 -8.661 1.00 88.62 98 MET A C 1
ATOM 768 O O . MET A 1 98 ? 7.647 -3.641 -9.727 1.00 88.62 98 MET A O 1
ATOM 772 N N . LEU A 1 99 ? 7.396 -2.361 -7.898 1.00 86.19 99 LEU A N 1
ATOM 773 C CA . LEU A 1 99 ? 8.395 -1.355 -8.263 1.00 86.19 99 LEU A CA 1
ATOM 774 C C . LEU A 1 99 ? 9.806 -1.951 -8.349 1.00 86.19 99 LEU A C 1
ATOM 776 O O . LEU A 1 99 ? 10.547 -1.626 -9.272 1.00 86.19 99 LEU A O 1
ATOM 780 N N . ARG A 1 100 ? 10.171 -2.864 -7.440 1.00 85.62 100 ARG A N 1
ATOM 781 C CA . ARG A 1 100 ? 11.455 -3.585 -7.494 1.00 85.62 100 ARG A CA 1
ATOM 782 C C . ARG A 1 100 ? 11.555 -4.478 -8.730 1.00 85.62 100 ARG A C 1
ATOM 784 O O . ARG A 1 100 ? 12.540 -4.393 -9.453 1.00 85.62 100 ARG A O 1
ATOM 791 N N . LYS A 1 101 ? 10.511 -5.258 -9.028 1.00 84.56 101 LYS A N 1
ATOM 792 C CA . LYS A 1 101 ? 10.453 -6.103 -10.233 1.00 84.56 101 LYS A CA 1
ATOM 793 C C . LYS A 1 101 ? 10.476 -5.281 -11.521 1.00 84.56 101 LYS A C 1
ATOM 795 O O . LYS A 1 101 ? 11.118 -5.678 -12.489 1.00 84.56 101 LYS A O 1
ATOM 800 N N . ALA A 1 102 ? 9.798 -4.134 -11.540 1.00 81.06 102 ALA A N 1
ATOM 801 C CA . ALA A 1 102 ? 9.834 -3.217 -12.673 1.00 81.06 102 ALA A CA 1
ATOM 802 C C . ALA A 1 102 ? 11.246 -2.651 -12.880 1.00 81.06 102 ALA A C 1
ATOM 804 O O . ALA A 1 102 ? 11.704 -2.535 -14.015 1.00 81.06 102 ALA A O 1
ATOM 805 N N . LEU A 1 103 ? 11.964 -2.368 -11.790 1.00 78.44 103 LEU A N 1
ATOM 806 C CA . LEU A 1 103 ? 13.346 -1.909 -11.839 1.00 78.44 103 LEU A CA 1
ATOM 807 C C . LEU A 1 103 ? 14.305 -2.992 -12.361 1.00 78.44 103 LEU A C 1
ATOM 809 O O . LEU A 1 103 ? 15.122 -2.718 -13.241 1.00 78.44 103 LEU A O 1
ATOM 813 N N . GLU A 1 104 ? 14.165 -4.227 -11.874 1.00 77.25 104 GLU A N 1
ATOM 814 C CA . GLU A 1 104 ? 14.905 -5.402 -12.357 1.00 77.25 104 GLU A CA 1
ATOM 815 C C . GLU A 1 104 ? 14.680 -5.622 -13.861 1.00 77.25 104 GLU A C 1
ATOM 817 O O . GLU A 1 104 ? 15.640 -5.751 -14.623 1.00 77.25 104 GLU A O 1
ATOM 822 N N . ALA A 1 105 ? 13.420 -5.579 -14.311 1.00 73.50 105 ALA A N 1
ATOM 823 C CA . ALA A 1 105 ? 13.046 -5.747 -15.716 1.00 73.50 105 ALA A CA 1
ATOM 824 C C . ALA A 1 105 ? 13.649 -4.672 -16.638 1.00 73.50 105 ALA A C 1
ATOM 826 O O . ALA A 1 105 ? 13.884 -4.932 -17.817 1.00 73.50 105 ALA A O 1
ATOM 827 N N . ARG A 1 106 ? 13.938 -3.477 -16.108 1.00 67.31 106 ARG A N 1
ATOM 828 C CA . ARG A 1 106 ? 14.564 -2.367 -16.843 1.00 67.31 106 ARG A CA 1
ATOM 829 C C . ARG A 1 106 ? 16.088 -2.453 -16.938 1.00 67.31 106 ARG A C 1
ATOM 831 O O . ARG A 1 106 ? 16.720 -1.523 -17.433 1.00 67.31 106 ARG A O 1
ATOM 838 N N . GLY A 1 107 ? 16.686 -3.554 -16.491 1.00 60.19 107 GLY A N 1
ATOM 839 C CA . GLY A 1 107 ? 18.129 -3.753 -16.571 1.00 60.19 107 GLY A CA 1
ATOM 840 C C . GLY A 1 107 ? 18.881 -3.260 -15.340 1.00 60.19 107 GLY A C 1
ATOM 841 O O . GLY A 1 107 ? 20.101 -3.129 -15.395 1.00 60.19 107 GLY A O 1
ATOM 842 N N . ALA A 1 108 ? 18.208 -3.066 -14.198 1.00 55.34 108 ALA A N 1
ATOM 843 C CA . ALA A 1 108 ? 18.885 -2.943 -12.907 1.00 55.34 108 ALA A CA 1
ATOM 844 C C . ALA A 1 108 ? 19.405 -4.305 -12.398 1.00 55.34 108 ALA A C 1
ATOM 846 O O . ALA A 1 108 ? 19.293 -4.634 -11.226 1.00 55.34 108 ALA A O 1
ATOM 847 N N . ALA A 1 109 ? 20.059 -5.061 -13.278 1.00 46.84 109 ALA A N 1
ATOM 848 C CA . ALA A 1 109 ? 21.206 -5.881 -12.918 1.00 46.84 109 ALA A CA 1
ATOM 849 C C . ALA A 1 109 ? 22.472 -4.994 -12.892 1.00 46.84 109 ALA A C 1
ATOM 851 O O . ALA A 1 109 ? 23.538 -5.391 -13.350 1.00 46.84 109 ALA A O 1
ATOM 852 N N . VAL A 1 110 ? 22.369 -3.769 -12.356 1.00 46.53 110 VAL A N 1
ATOM 853 C CA . VAL A 1 110 ? 23.525 -2.940 -11.977 1.00 46.53 110 VAL A CA 1
ATOM 854 C C . VAL A 1 110 ? 23.991 -3.441 -10.608 1.00 46.53 110 VAL A C 1
ATOM 856 O O . VAL A 1 110 ? 23.931 -2.739 -9.603 1.00 46.53 110 VAL A O 1
ATOM 859 N N . ALA A 1 111 ? 24.389 -4.711 -10.561 1.00 45.25 111 ALA A N 1
ATOM 860 C CA . ALA A 1 111 ? 24.895 -5.366 -9.361 1.00 45.25 111 ALA A CA 1
ATOM 861 C C . ALA A 1 111 ? 26.279 -4.828 -8.934 1.00 45.25 111 ALA A C 1
ATOM 863 O O . ALA A 1 111 ? 26.721 -5.118 -7.828 1.00 45.25 111 ALA A O 1
ATOM 864 N N . ASP A 1 112 ? 26.915 -3.983 -9.757 1.00 45.78 112 ASP A N 1
ATOM 865 C CA . ASP A 1 112 ? 28.281 -3.490 -9.534 1.00 45.78 112 ASP A CA 1
ATOM 866 C C . ASP A 1 112 ? 28.387 -2.013 -9.115 1.00 45.78 112 ASP A C 1
ATOM 868 O O . ASP A 1 112 ? 29.496 -1.504 -8.960 1.00 45.78 112 ASP A O 1
ATOM 872 N N . ASN A 1 113 ? 27.276 -1.285 -8.921 1.00 44.34 113 ASN A N 1
ATOM 873 C CA . ASN A 1 113 ? 27.355 0.117 -8.493 1.00 44.34 113 ASN A CA 1
ATOM 874 C C . ASN A 1 113 ? 26.979 0.277 -7.004 1.00 44.34 113 ASN A C 1
ATOM 876 O O . ASN A 1 113 ? 25.802 0.130 -6.653 1.00 44.34 113 ASN A O 1
ATOM 880 N N . PRO A 1 114 ? 27.943 0.621 -6.125 1.00 54.16 114 PRO A N 1
ATOM 881 C CA . PRO A 1 114 ? 27.748 0.691 -4.673 1.00 54.16 114 PRO A CA 1
ATOM 882 C C . PRO A 1 114 ? 26.686 1.708 -4.220 1.00 54.16 114 PRO A C 1
ATOM 884 O O . PRO A 1 114 ? 26.231 1.651 -3.084 1.00 54.16 114 PRO A O 1
ATOM 887 N N . HIS A 1 115 ? 26.234 2.611 -5.096 1.00 48.38 115 HIS A N 1
ATOM 888 C CA . HIS A 1 115 ? 25.172 3.577 -4.789 1.00 48.38 115 HIS A CA 1
ATOM 889 C C . HIS A 1 115 ? 23.739 3.037 -4.949 1.00 48.38 115 HIS A C 1
ATOM 891 O O . HIS A 1 115 ? 22.796 3.708 -4.535 1.00 48.38 115 HIS A O 1
ATOM 897 N N . TYR A 1 116 ? 23.563 1.848 -5.539 1.00 48.47 116 TYR A N 1
ATOM 898 C CA . TYR A 1 116 ? 22.258 1.195 -5.732 1.00 48.47 116 TYR A CA 1
ATOM 899 C C . TYR A 1 116 ? 22.108 -0.107 -4.943 1.00 48.47 116 TYR A C 1
ATOM 901 O O . TYR A 1 116 ? 21.080 -0.779 -5.054 1.00 48.47 116 TYR A O 1
ATOM 909 N N . GLN A 1 117 ? 23.092 -0.444 -4.101 1.00 47.53 117 GLN A N 1
ATOM 910 C CA . GLN A 1 117 ? 22.908 -1.439 -3.054 1.00 47.53 117 GLN A CA 1
ATOM 911 C C . GLN A 1 117 ? 21.887 -0.888 -2.065 1.00 47.53 117 GLN A C 1
ATOM 913 O O . GLN A 1 117 ? 22.198 -0.159 -1.126 1.00 47.53 117 GLN A O 1
ATOM 918 N N . VAL A 1 118 ? 20.625 -1.237 -2.303 1.00 43.88 118 VAL A N 1
ATOM 919 C CA . VAL A 1 118 ? 19.595 -1.202 -1.277 1.00 43.88 118 VAL A CA 1
ATOM 920 C C . VAL A 1 118 ? 20.071 -2.177 -0.205 1.00 43.88 118 VAL A C 1
ATOM 922 O O . VAL A 1 118 ? 19.804 -3.373 -0.288 1.00 43.88 118 VAL A O 1
ATOM 925 N N . HIS A 1 119 ? 20.842 -1.675 0.761 1.00 36.12 119 HIS A N 1
ATOM 926 C CA . HIS A 1 119 ? 21.187 -2.395 1.974 1.00 36.12 119 HIS A CA 1
ATOM 927 C C . HIS A 1 119 ? 19.880 -2.703 2.704 1.00 36.12 119 HIS A C 1
ATOM 929 O O . HIS A 1 119 ? 19.395 -1.931 3.527 1.00 36.12 119 HIS A O 1
ATOM 935 N N . ILE A 1 120 ? 19.283 -3.847 2.383 1.00 42.72 120 ILE A N 1
ATOM 936 C CA . ILE A 1 120 ? 18.403 -4.530 3.313 1.00 42.72 120 ILE A CA 1
ATOM 937 C C . ILE A 1 120 ? 19.357 -5.041 4.384 1.00 42.72 120 ILE A C 1
ATOM 939 O O . ILE A 1 120 ? 20.006 -6.063 4.196 1.00 42.72 120 ILE A O 1
ATOM 943 N N . HIS A 1 121 ? 19.531 -4.282 5.463 1.00 32.59 121 HIS A N 1
ATOM 944 C CA . HIS A 1 121 ? 20.124 -4.834 6.670 1.00 32.59 121 HIS A CA 1
ATOM 945 C C . HIS A 1 121 ? 19.108 -5.830 7.241 1.00 32.59 121 HIS A C 1
ATOM 947 O O . HIS A 1 121 ? 18.038 -5.396 7.674 1.00 32.59 121 HIS A O 1
ATOM 953 N N . PRO A 1 122 ? 19.392 -7.146 7.273 1.00 37.53 122 PRO A N 1
ATOM 954 C CA . PRO A 1 122 ? 18.694 -8.023 8.191 1.00 37.53 122 PRO A CA 1
ATOM 955 C C . PRO A 1 122 ? 19.192 -7.655 9.589 1.00 37.53 122 PRO A C 1
ATOM 957 O O . PRO A 1 122 ? 20.201 -8.169 10.071 1.00 37.53 122 PRO A O 1
ATOM 960 N N . SER A 1 123 ? 18.535 -6.697 10.238 1.00 38.38 123 SER A N 1
ATOM 961 C CA . SER A 1 123 ? 18.726 -6.540 11.670 1.00 38.38 123 SER A CA 1
ATOM 962 C C . SER A 1 123 ? 18.234 -7.813 12.350 1.00 38.38 123 SER A C 1
ATOM 964 O O . SER A 1 123 ? 17.053 -8.140 12.305 1.00 38.38 123 SER A O 1
ATOM 966 N N . SER A 1 124 ? 19.178 -8.465 13.027 1.00 45.78 124 SER A N 1
ATOM 967 C CA . SER A 1 124 ? 18.971 -9.400 14.128 1.00 45.78 124 SER A CA 1
ATOM 968 C C . SER A 1 124 ? 18.542 -10.823 13.771 1.00 45.78 124 SER A C 1
ATOM 970 O O . SER A 1 124 ? 17.401 -11.203 14.008 1.00 45.78 124 SER A O 1
ATOM 972 N N . LEU A 1 125 ? 19.511 -11.664 13.401 1.00 45.94 125 LEU A N 1
ATOM 973 C CA . LEU A 1 125 ? 19.555 -13.043 13.896 1.00 45.94 125 LEU A CA 1
ATOM 974 C C . LEU A 1 125 ? 21.008 -13.424 14.240 1.00 45.94 125 LEU A C 1
ATOM 976 O O . LEU A 1 125 ? 21.900 -13.266 13.416 1.00 45.94 125 LEU A O 1
ATOM 980 N N . LEU A 1 126 ? 21.177 -13.955 15.457 1.00 41.28 126 LEU A N 1
ATOM 981 C CA . LEU A 1 126 ? 22.390 -14.442 16.140 1.00 41.28 126 LEU A CA 1
ATOM 982 C C . LEU A 1 126 ? 23.235 -13.424 16.931 1.00 41.28 126 LEU A C 1
ATOM 984 O O . LEU A 1 126 ? 24.301 -12.993 16.508 1.00 41.28 126 LEU A O 1
ATOM 988 N N . ALA A 1 127 ? 22.840 -13.222 18.189 1.00 38.53 127 ALA A N 1
ATOM 989 C CA . ALA A 1 127 ? 23.764 -13.413 19.308 1.00 38.53 127 ALA A CA 1
ATOM 990 C C . ALA A 1 127 ? 22.991 -14.031 20.485 1.00 38.53 127 ALA A C 1
ATOM 992 O O . ALA A 1 127 ? 22.196 -13.373 21.152 1.00 38.53 127 ALA A O 1
ATOM 993 N N . THR A 1 128 ? 23.171 -15.336 20.675 1.00 42.09 128 THR A N 1
ATOM 994 C CA . THR A 1 128 ? 22.734 -16.098 21.852 1.00 42.09 128 THR A CA 1
ATOM 995 C C . THR A 1 128 ? 23.530 -15.692 23.104 1.00 42.09 128 THR A C 1
ATOM 997 O O . THR A 1 128 ? 24.651 -15.197 22.974 1.00 42.09 128 THR A O 1
ATOM 1000 N N . PRO A 1 129 ? 22.982 -15.913 24.314 1.00 51.62 129 PRO A N 1
ATOM 1001 C CA . PRO A 1 129 ? 23.567 -15.468 25.576 1.00 51.62 129 PRO A CA 1
ATOM 1002 C C . PRO A 1 129 ? 24.684 -16.415 26.036 1.00 51.62 129 PRO A C 1
ATOM 1004 O O . PRO A 1 129 ? 24.550 -17.628 25.904 1.00 51.62 129 PRO A O 1
ATOM 1007 N N . SER A 1 130 ? 25.761 -15.879 26.618 1.00 37.12 130 SER A N 1
ATOM 1008 C CA . SER A 1 130 ? 26.749 -16.684 27.348 1.00 37.12 130 SER A CA 1
ATOM 1009 C C . SER A 1 130 ? 27.354 -15.894 28.515 1.00 37.12 130 SER A C 1
ATOM 1011 O O . SER A 1 130 ? 28.239 -15.067 28.341 1.00 37.12 130 SER A O 1
ATOM 1013 N N . GLU A 1 131 ? 26.752 -16.129 29.679 1.00 41.91 131 GLU A N 1
ATOM 1014 C CA . GLU A 1 131 ? 27.339 -16.403 30.999 1.00 41.91 131 GLU A CA 1
ATOM 1015 C C . GLU A 1 131 ? 28.633 -15.720 31.513 1.00 41.91 131 GLU A C 1
ATOM 1017 O O . GLU A 1 131 ? 29.709 -15.824 30.938 1.00 41.91 131 GLU A O 1
ATOM 1022 N N . VAL A 1 132 ? 28.467 -15.162 32.727 1.00 47.25 132 VAL A N 1
ATOM 1023 C CA . VAL A 1 132 ? 29.381 -15.016 33.886 1.00 47.25 132 VAL A CA 1
ATOM 1024 C C . VAL A 1 132 ? 30.843 -14.592 33.694 1.00 47.25 132 VAL A C 1
ATOM 1026 O O . VAL A 1 132 ? 31.692 -15.379 33.301 1.00 47.25 132 VAL A O 1
ATOM 1029 N N . ALA A 1 133 ? 31.173 -13.427 34.272 1.00 39.50 133 ALA A N 1
ATOM 1030 C CA . ALA A 1 133 ? 32.221 -13.323 35.299 1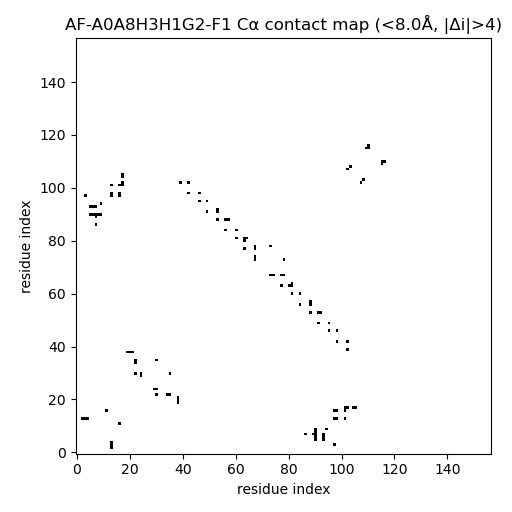.00 39.50 133 ALA A CA 1
ATOM 1031 C C . ALA A 1 133 ? 32.156 -11.967 36.036 1.00 39.50 133 ALA A C 1
ATOM 1033 O O . ALA A 1 133 ? 32.497 -10.924 35.485 1.00 39.50 133 ALA A O 1
ATOM 1034 N N . ALA A 1 134 ? 31.763 -11.992 37.313 1.00 45.31 134 ALA A N 1
ATOM 1035 C CA . ALA A 1 134 ? 32.246 -11.022 38.302 1.00 45.31 134 ALA A CA 1
ATOM 1036 C C . ALA A 1 134 ? 33.687 -11.419 38.701 1.00 45.31 134 ALA A C 1
ATOM 1038 O O . ALA A 1 134 ? 34.019 -12.605 38.623 1.00 45.31 134 ALA A O 1
ATOM 1039 N N . PRO A 1 135 ? 34.542 -10.487 39.165 1.00 48.94 135 PRO A N 1
ATOM 1040 C CA . PRO A 1 135 ? 34.533 -10.209 40.600 1.00 48.94 135 PRO A CA 1
ATOM 1041 C C . PRO A 1 135 ? 34.792 -8.745 40.997 1.00 48.94 135 PRO A C 1
ATOM 1043 O O . PRO A 1 135 ? 35.257 -7.901 40.236 1.00 48.94 135 PRO A O 1
ATOM 1046 N N . ALA A 1 136 ? 34.469 -8.498 42.263 1.00 42.41 136 ALA A N 1
ATOM 1047 C CA . ALA A 1 136 ? 34.521 -7.248 43.001 1.00 42.41 136 ALA A CA 1
ATOM 1048 C C . ALA A 1 136 ? 35.929 -6.701 43.304 1.00 42.41 136 ALA A C 1
ATOM 1050 O O . ALA A 1 136 ? 36.858 -7.454 43.591 1.00 42.41 136 ALA A O 1
ATOM 1051 N N . SER A 1 137 ? 36.021 -5.372 43.425 1.00 40.44 137 SER A N 1
ATOM 1052 C CA . SER A 1 137 ? 36.803 -4.633 44.437 1.00 40.44 137 SER A CA 1
ATOM 1053 C C . SER A 1 137 ? 36.711 -3.130 44.160 1.00 40.44 137 SER A C 1
ATOM 1055 O O . SER A 1 137 ? 36.660 -2.739 43.006 1.00 40.44 137 SER A O 1
ATOM 1057 N N . ARG A 1 138 ? 36.790 -2.188 45.098 1.00 38.88 138 ARG A N 1
ATOM 1058 C CA . ARG A 1 138 ? 36.575 -2.083 46.548 1.00 38.88 138 ARG A CA 1
ATOM 1059 C C . ARG A 1 138 ? 36.877 -0.598 46.838 1.00 38.88 138 ARG A C 1
ATOM 1061 O O . ARG A 1 138 ? 37.882 -0.097 46.353 1.00 38.88 138 ARG A O 1
ATOM 1068 N N . ASN A 1 139 ? 36.066 0.036 47.683 1.00 38.22 139 ASN A N 1
ATOM 1069 C CA . ASN A 1 139 ? 36.316 1.286 48.423 1.00 38.22 139 ASN A CA 1
ATOM 1070 C C . ASN A 1 139 ? 36.365 2.646 47.693 1.00 38.22 139 ASN A C 1
ATOM 1072 O O . ASN A 1 139 ? 37.269 2.946 46.925 1.00 38.22 139 ASN A O 1
ATOM 1076 N N . GLY A 1 140 ? 35.469 3.534 48.140 1.00 36.59 140 GLY A N 1
ATOM 1077 C CA . GLY A 1 140 ? 35.508 4.982 47.922 1.00 36.59 140 GLY A CA 1
ATOM 1078 C C . GLY A 1 140 ? 34.351 5.681 48.641 1.00 36.59 140 GLY A C 1
ATOM 1079 O O . GLY A 1 140 ? 33.357 6.034 48.028 1.00 36.59 140 GLY A O 1
ATOM 1080 N N . ARG A 1 141 ? 34.456 5.776 49.969 1.00 41.09 141 ARG A N 1
ATOM 1081 C CA . ARG A 1 141 ? 33.528 6.411 50.923 1.00 41.09 141 ARG A CA 1
ATOM 1082 C C . ARG A 1 141 ? 33.605 7.951 50.846 1.00 41.09 141 ARG A C 1
ATOM 1084 O O . ARG A 1 141 ? 34.682 8.452 50.544 1.00 41.09 141 ARG A O 1
ATOM 1091 N N . VAL A 1 142 ? 32.509 8.612 51.265 1.00 41.00 142 VAL A N 1
ATOM 1092 C CA . VAL A 1 142 ? 32.307 9.985 51.831 1.00 41.00 142 VAL A CA 1
ATOM 1093 C C . VAL A 1 142 ? 31.186 10.719 51.054 1.00 41.00 142 VAL A C 1
ATOM 1095 O O . VAL A 1 142 ? 31.348 10.992 49.876 1.00 41.00 142 VAL A O 1
ATOM 1098 N N . HIS A 1 143 ? 29.940 10.740 51.555 1.00 39.91 143 HIS A N 1
ATOM 1099 C CA . HIS A 1 143 ? 29.319 11.737 52.464 1.00 39.91 143 HIS A CA 1
ATOM 1100 C C . HIS A 1 143 ? 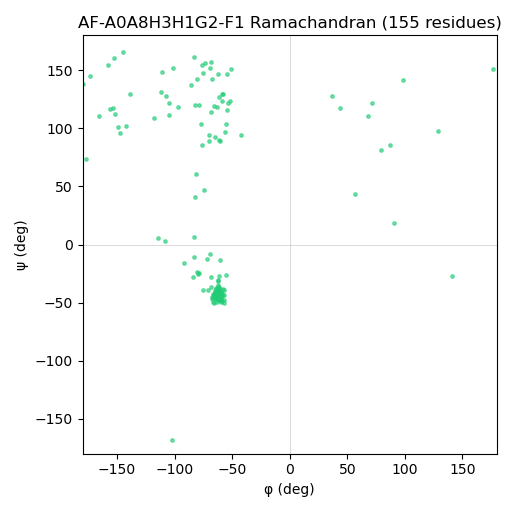29.110 13.114 51.802 1.00 39.91 143 HIS A C 1
ATOM 1102 O O . HIS A 1 143 ? 30.093 13.796 51.563 1.00 39.91 143 HIS A O 1
ATOM 1108 N N . GLU A 1 144 ? 27.859 13.514 51.533 1.00 37.03 144 GLU A N 1
ATOM 1109 C CA . GLU A 1 144 ? 27.226 14.698 52.146 1.00 37.03 144 GLU A CA 1
ATOM 1110 C C . GLU A 1 144 ? 25.737 14.783 51.755 1.00 37.03 144 GLU A C 1
ATOM 1112 O O . GLU A 1 144 ? 25.311 14.385 50.674 1.00 37.03 144 GLU A O 1
ATOM 1117 N N . GLN A 1 145 ? 24.958 15.255 52.713 1.00 40.25 145 GLN A N 1
ATOM 1118 C CA . GLN A 1 145 ? 23.512 15.324 52.804 1.00 40.25 145 GLN A CA 1
ATOM 1119 C C . GLN A 1 145 ? 23.097 16.785 52.636 1.00 40.25 145 GLN A C 1
ATOM 1121 O O . GLN A 1 145 ? 23.558 17.593 53.430 1.00 40.25 145 GLN A O 1
ATOM 1126 N N . THR A 1 146 ? 22.174 17.105 51.725 1.00 39.12 146 THR A N 1
ATOM 1127 C CA . THR A 1 146 ? 21.221 18.218 51.899 1.00 39.12 146 THR A CA 1
ATOM 1128 C C . THR A 1 146 ? 19.929 17.940 51.124 1.00 39.12 146 THR A C 1
ATOM 1130 O O . THR A 1 146 ? 19.898 17.917 49.896 1.00 39.12 146 THR A O 1
ATOM 1133 N N . SER A 1 147 ? 18.843 17.733 51.874 1.00 38.56 147 SER A N 1
ATOM 1134 C CA . SER A 1 147 ? 17.498 18.126 51.450 1.00 38.56 147 SER A CA 1
ATOM 1135 C C . SER A 1 147 ? 17.496 19.610 51.094 1.00 38.56 147 SER A C 1
ATOM 1137 O O . SER A 1 147 ? 18.184 20.374 51.765 1.00 38.56 147 SER A O 1
ATOM 1139 N N . ASN A 1 148 ? 16.687 20.005 50.114 1.00 44.53 148 ASN A N 1
ATOM 1140 C CA . ASN A 1 148 ? 15.830 21.185 50.209 1.00 44.53 148 ASN A CA 1
ATOM 1141 C C . ASN A 1 148 ? 14.664 21.013 49.232 1.00 44.53 148 ASN A C 1
ATOM 1143 O O . ASN A 1 148 ? 14.846 20.862 48.024 1.00 44.53 148 ASN A O 1
ATOM 1147 N N . GLU A 1 149 ? 13.481 20.960 49.826 1.00 4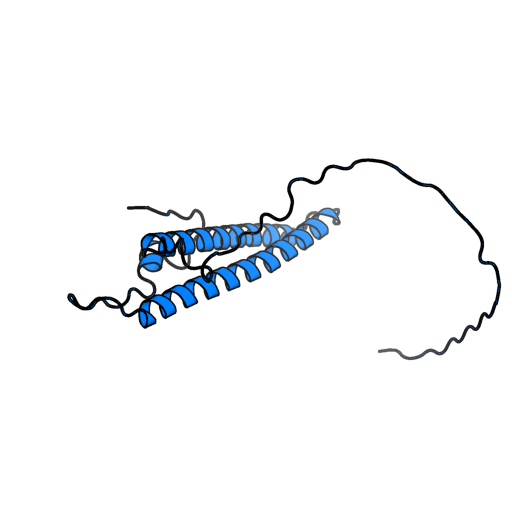2.47 149 GLU A N 1
ATOM 1148 C CA . GLU A 1 149 ? 12.179 21.158 49.210 1.00 42.47 149 GLU A CA 1
ATOM 1149 C C . GLU A 1 149 ? 12.072 22.626 48.775 1.00 42.47 149 GLU A C 1
ATOM 1151 O O . GLU A 1 149 ? 12.529 23.504 49.500 1.00 42.47 149 GLU A O 1
ATOM 1156 N N . ASP A 1 150 ? 11.452 22.891 47.627 1.00 53.28 150 ASP A N 1
ATOM 1157 C CA . ASP A 1 150 ? 10.756 24.160 47.401 1.00 53.28 150 ASP A CA 1
ATOM 1158 C C . ASP A 1 150 ? 9.574 23.909 46.456 1.00 53.28 150 ASP A C 1
ATOM 1160 O O . ASP A 1 150 ? 9.708 23.744 45.240 1.00 53.28 150 ASP A O 1
ATOM 1164 N N . GLU A 1 151 ? 8.393 23.835 47.069 1.00 51.09 151 GLU A N 1
ATOM 1165 C CA . GLU A 1 151 ? 7.107 24.095 46.436 1.00 51.09 151 GLU A CA 1
ATOM 1166 C C . GLU A 1 151 ? 7.081 25.528 45.886 1.00 51.09 151 GLU A C 1
ATOM 1168 O O . GLU A 1 151 ? 7.293 26.492 46.620 1.00 51.09 151 GLU A O 1
ATOM 1173 N N . SER A 1 152 ? 6.694 25.705 44.623 1.00 57.94 152 SER A N 1
ATOM 1174 C CA . SER A 1 152 ? 6.043 26.951 44.208 1.00 57.94 152 SER A CA 1
ATOM 1175 C C . SER A 1 152 ? 5.136 26.707 43.005 1.00 57.94 152 SER A C 1
ATOM 1177 O O . SER A 1 152 ? 5.582 26.237 41.960 1.00 57.94 152 SER A O 1
ATOM 1179 N N . GLY A 1 153 ? 3.838 26.948 43.202 1.00 41.62 153 GLY A N 1
ATOM 1180 C CA . GLY A 1 153 ? 2.759 26.547 42.302 1.00 41.62 153 GLY A CA 1
ATOM 1181 C C . GLY A 1 153 ? 2.167 27.631 41.391 1.00 41.62 153 GLY A C 1
ATOM 1182 O O . GLY A 1 153 ? 2.665 28.748 41.292 1.00 41.62 153 GLY A O 1
ATOM 1183 N N . GLY A 1 154 ? 1.026 27.259 40.787 1.00 44.25 154 GLY A N 1
ATOM 1184 C CA . GLY A 1 154 ? 0.094 28.099 40.008 1.00 44.25 154 GLY A CA 1
ATOM 1185 C C . GLY A 1 154 ? 0.295 28.004 38.483 1.00 44.25 154 GLY A C 1
ATOM 1186 O O . GLY A 1 154 ? 1.426 27.942 38.031 1.00 44.25 154 GLY A O 1
ATOM 1187 N N . VAL A 1 155 ? -0.712 27.998 37.596 1.00 53.12 155 VAL A N 1
ATOM 1188 C CA . VAL A 1 155 ? -2.155 28.309 37.662 1.00 53.12 155 VAL A CA 1
ATOM 1189 C C . VAL A 1 155 ? -2.882 27.605 36.488 1.00 53.12 155 VAL A C 1
ATOM 1191 O O . VAL A 1 155 ? -2.289 27.338 35.448 1.00 53.12 155 VAL A O 1
ATOM 1194 N N . TYR A 1 156 ? -4.172 27.342 36.708 1.00 46.06 156 TYR A N 1
ATOM 1195 C CA . TYR A 1 156 ? -5.236 26.782 35.863 1.00 46.06 156 TYR A CA 1
ATOM 1196 C C . TYR A 1 156 ? -5.456 27.411 34.470 1.00 46.06 156 TYR A C 1
ATOM 1198 O O . TYR A 1 156 ? -5.358 28.630 34.318 1.00 46.06 156 TYR A O 1
ATOM 1206 N N . LEU A 1 157 ? -5.940 26.577 33.537 1.00 58.72 157 LEU A N 1
ATOM 1207 C 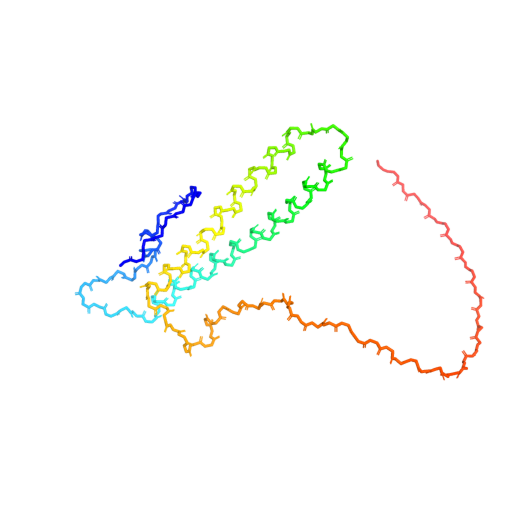CA . LEU A 1 157 ? -6.959 26.901 32.525 1.00 58.72 157 LEU A CA 1
ATOM 1208 C C . LEU A 1 157 ? -7.975 25.756 32.444 1.00 58.72 157 LEU A C 1
ATOM 1210 O O . LEU A 1 157 ? -7.531 24.590 32.543 1.00 58.72 157 LEU A O 1
#

Organism: NCBI:txid456999

InterPro domains:
  IPR060113 TMA17, alpha-helical domain [PF26729] (40-108)

Secondary structure (DSSP, 8-state):
------SS--SS-HHHHHHTT-----TTPPPPHHHHHHHHHHHHHHHHHHHHHHHHHHHHHHHHHHHHHH-SS--HHHHHHHHHHHHHHHHHHHHHHHHHHHHHHTT---TT-TTS-----------------------------------------

Solvent-accessible surface area (backbone atoms only — not comparable to full-atom values): 10379 Å² total; per-residue (Å²): 132,92,83,72,83,74,93,47,86,63,99,66,53,56,69,53,50,52,50,61,64,51,65,82,61,57,93,86,56,78,77,49,72,65,54,55,50,52,36,52,49,52,54,52,52,50,48,52,52,47,51,53,50,46,55,52,50,54,52,50,47,51,51,47,53,51,52,62,68,72,45,94,62,89,56,66,66,58,52,47,55,46,52,52,50,51,55,52,48,52,30,49,55,48,46,45,53,45,51,50,52,26,43,46,74,71,61,60,75,58,85,82,46,82,89,68,63,77,78,76,72,81,80,82,85,88,84,80,91,79,83,88,81,85,86,89,86,81,90,86,89,84,88,88,87,79,90,80,88,80,90,82,84,87,84,90,133